Protein AF-A0A924IRP6-F1 (afdb_monomer)

Secondary structure (DSSP, 8-state):
------------------------------------B--HHHHHHHHHHHHHHHHHHTT---PPEEEEETTEEEEE--TTTTHHHHHTTTTHHHHHHHHHHHHHHHHTTBS---EE-

pLDDT: mean 75.24, std 16.84, range [45.84, 94.88]

Sequence (117 aa):
MSSAADHAGNADHTDIGGRSDIAAGAPDAAFHSKPLNESMVDAVAYSQKYLEDLLSFFGHNTPIEASADDEVIQLNAPSTQYNGFLIGQHGDTMRSLQHLVGSALKNNNFRYSRVNV

Radius of gyration: 33.43 Å; Cα contacts (8 Å, |Δi|>4): 124; chains: 1; bounding box: 33×71×104 Å

Mean predicted aligned error: 14.99 Å

Foldseek 3Di:
DDDDDDPDPDDDDDPPPDPPDPPDCPDPPPPPPQPAAADPVVLQVQLQVVLQVVCVVVVDRWHWDWDDDPLEIEIDTPCPPPVCPCCPPNRVNQVVSLVVSLVVCVVNNYPRRHYHD

Structure (mmCIF, N/CA/C/O backbone):
data_AF-A0A924IRP6-F1
#
_entry.id   AF-A0A924IRP6-F1
#
loop_
_atom_site.group_PDB
_atom_site.id
_atom_site.type_symbol
_atom_site.label_atom_id
_atom_site.label_alt_id
_atom_site.label_comp_id
_atom_site.label_asym_id
_atom_site.label_entity_id
_atom_site.label_seq_id
_atom_site.pdbx_PDB_ins_code
_atom_site.Cartn_x
_atom_site.Cartn_y
_atom_site.Cartn_z
_atom_site.occupancy
_atom_site.B_iso_or_equiv
_atom_site.auth_seq_id
_atom_site.auth_comp_id
_atom_site.auth_asym_id
_atom_site.auth_atom_id
_atom_site.pdbx_PDB_model_num
ATOM 1 N N . MET A 1 1 ? -11.924 53.392 -84.903 1.00 50.50 1 MET A N 1
ATOM 2 C CA . MET A 1 1 ? -11.484 52.105 -84.320 1.00 50.50 1 MET A CA 1
ATOM 3 C C . MET A 1 1 ? -10.492 52.471 -83.222 1.00 50.50 1 MET A C 1
ATOM 5 O O . MET A 1 1 ? -9.400 52.884 -83.555 1.00 50.50 1 MET A O 1
ATOM 9 N N . SER A 1 2 ? -10.957 52.815 -82.022 1.00 46.97 2 SER A N 1
ATOM 10 C CA . SER A 1 2 ? -11.397 51.935 -80.926 1.00 46.97 2 SER A CA 1
ATOM 11 C C . SER A 1 2 ? -10.230 51.256 -80.200 1.00 46.97 2 SER A C 1
ATOM 13 O O . SER A 1 2 ? -9.385 50.651 -80.848 1.00 46.97 2 SER A O 1
ATOM 15 N N . SER A 1 3 ? -10.312 51.315 -78.868 1.00 51.47 3 SER A N 1
ATOM 16 C CA . SER A 1 3 ? -9.490 50.693 -77.817 1.00 51.47 3 SER A CA 1
ATOM 17 C C . SER A 1 3 ? -8.196 51.419 -77.431 1.00 51.47 3 SER A C 1
ATOM 19 O O . SER A 1 3 ? -7.280 51.507 -78.236 1.00 51.47 3 SER A O 1
ATOM 21 N N . ALA A 1 4 ? -8.154 52.095 -76.271 1.00 53.38 4 ALA A N 1
ATOM 22 C CA . ALA A 1 4 ? -8.089 51.537 -74.896 1.00 53.38 4 ALA A CA 1
ATOM 23 C C . ALA A 1 4 ? -6.650 51.101 -74.571 1.00 53.38 4 ALA A C 1
ATOM 25 O O . ALA A 1 4 ? -5.974 50.566 -75.435 1.00 53.38 4 ALA A O 1
ATOM 26 N N . ALA A 1 5 ? -6.080 51.248 -73.386 1.00 57.53 5 ALA A N 1
ATOM 27 C CA . ALA A 1 5 ? -6.470 51.750 -72.076 1.00 57.53 5 ALA A CA 1
ATOM 28 C C . ALA A 1 5 ? -5.117 51.930 -71.346 1.00 57.53 5 ALA A C 1
ATOM 30 O O . ALA A 1 5 ? -4.171 51.185 -71.595 1.00 57.53 5 ALA A O 1
ATOM 31 N N . ASP A 1 6 ? -4.929 53.045 -70.652 1.00 58.03 6 ASP A N 1
ATOM 32 C CA . ASP A 1 6 ? -4.856 53.049 -69.187 1.00 58.03 6 ASP A CA 1
ATOM 33 C C . ASP A 1 6 ? -3.611 52.336 -68.626 1.00 58.03 6 ASP A C 1
ATOM 35 O O . ASP A 1 6 ? -3.561 51.127 -68.404 1.00 58.03 6 ASP A O 1
ATOM 39 N N . HIS A 1 7 ? -2.567 53.142 -68.426 1.00 55.28 7 HIS A N 1
ATOM 40 C CA . HIS A 1 7 ? -1.332 52.780 -67.742 1.00 55.28 7 HIS A CA 1
ATOM 41 C C . HIS A 1 7 ? -1.553 52.956 -66.231 1.00 55.28 7 HIS A C 1
ATOM 43 O O . HIS A 1 7 ? -1.084 53.918 -65.627 1.00 55.28 7 HIS A O 1
ATOM 49 N N . ALA A 1 8 ? -2.323 52.047 -65.632 1.00 55.84 8 ALA A N 1
ATOM 50 C CA . ALA A 1 8 ? -2.523 51.980 -64.190 1.00 55.84 8 ALA A CA 1
ATOM 51 C C . ALA A 1 8 ? -1.565 50.940 -63.590 1.00 55.84 8 ALA A C 1
ATOM 53 O O . ALA A 1 8 ? -1.823 49.737 -63.608 1.00 55.84 8 ALA A O 1
ATOM 54 N N . GLY A 1 9 ? -0.437 51.417 -63.058 1.00 49.12 9 GLY A N 1
ATOM 55 C CA . GLY A 1 9 ? 0.398 50.647 -62.139 1.00 49.12 9 GLY A CA 1
ATOM 56 C C . GLY A 1 9 ? -0.356 50.449 -60.827 1.00 49.12 9 GLY A C 1
ATOM 57 O O . GLY A 1 9 ? -0.330 51.321 -59.962 1.00 49.12 9 GLY A O 1
ATOM 58 N N . ASN A 1 10 ? -1.068 49.329 -60.710 1.00 54.88 10 ASN A N 1
ATOM 59 C CA . ASN A 1 10 ? -1.735 48.925 -59.481 1.00 54.88 10 ASN A CA 1
ATOM 60 C C . ASN A 1 10 ? -0.728 48.260 -58.534 1.00 54.88 10 ASN A C 1
ATOM 62 O O . ASN A 1 10 ? -0.047 47.306 -58.910 1.00 54.88 10 ASN A O 1
ATOM 66 N N . ALA A 1 11 ? -0.657 48.780 -57.311 1.00 56.75 11 ALA A N 1
ATOM 67 C CA . ALA A 1 11 ? 0.021 48.160 -56.186 1.00 56.75 11 ALA A CA 1
ATOM 68 C C . ALA A 1 11 ? -0.807 46.965 -55.689 1.00 56.75 11 ALA A C 1
ATOM 70 O O . ALA A 1 11 ? -1.970 47.127 -55.334 1.00 56.75 11 ALA A O 1
ATOM 71 N N . ASP A 1 12 ? -0.204 45.783 -55.663 1.00 51.88 12 ASP A N 1
ATOM 72 C CA . ASP A 1 12 ? -0.765 44.533 -55.138 1.00 51.88 12 ASP A CA 1
ATOM 73 C C . ASP A 1 12 ? 0.434 43.577 -55.019 1.00 51.88 12 ASP A C 1
ATOM 75 O O . ASP A 1 12 ? 1.284 43.559 -55.903 1.00 51.88 12 ASP A O 1
ATOM 79 N N . HIS A 1 13 ? 0.686 42.785 -53.994 1.00 54.72 13 HIS A N 1
ATOM 80 C CA . HIS A 1 13 ? 0.041 42.453 -52.741 1.00 54.72 13 HIS A CA 1
ATOM 81 C C . HIS A 1 13 ? 1.126 41.722 -51.958 1.00 54.72 13 HIS A C 1
ATOM 83 O O . HIS A 1 13 ? 2.041 41.121 -52.524 1.00 54.72 13 HIS A O 1
ATOM 89 N N . THR A 1 14 ? 1.058 41.829 -50.647 1.00 56.00 14 THR A N 1
ATOM 90 C CA . THR A 1 14 ? 2.011 41.263 -49.708 1.00 56.00 14 THR A CA 1
ATOM 91 C C . THR A 1 14 ? 2.107 39.741 -49.880 1.00 56.00 14 THR A C 1
ATOM 93 O O . THR A 1 14 ? 1.209 39.015 -49.466 1.00 56.00 14 THR A O 1
ATOM 96 N N . ASP A 1 15 ? 3.203 39.244 -50.457 1.00 52.84 15 ASP A N 1
ATOM 97 C CA . ASP A 1 15 ? 3.539 37.820 -50.416 1.00 52.84 15 ASP A CA 1
ATOM 98 C C . ASP A 1 15 ? 4.207 37.506 -49.071 1.00 52.84 15 ASP A C 1
ATOM 100 O O . ASP A 1 15 ? 5.398 37.724 -48.856 1.00 52.84 15 ASP A O 1
ATOM 104 N N . ILE A 1 16 ? 3.385 37.051 -48.124 1.00 59.28 16 ILE A N 1
ATOM 105 C CA . ILE A 1 16 ? 3.804 36.434 -46.860 1.00 59.28 16 ILE A CA 1
ATOM 106 C C . ILE A 1 16 ? 3.675 34.911 -47.017 1.00 59.28 16 ILE A C 1
ATOM 108 O O . ILE A 1 16 ? 2.987 34.241 -46.251 1.00 59.28 16 ILE A O 1
ATOM 112 N N . GLY A 1 17 ? 4.283 34.351 -48.061 1.00 50.25 17 GLY A N 1
ATOM 113 C CA . GLY A 1 17 ? 4.241 32.925 -48.369 1.00 50.25 17 GLY A CA 1
ATOM 114 C C . GLY A 1 17 ? 5.600 32.264 -48.172 1.00 50.25 17 GLY A C 1
ATOM 115 O O . GLY A 1 17 ? 6.443 32.321 -49.056 1.00 50.25 17 GLY A O 1
ATOM 116 N N . GLY A 1 18 ? 5.822 31.593 -47.034 1.00 45.84 18 GLY A N 1
ATOM 117 C CA . GLY A 1 18 ? 6.985 30.701 -46.910 1.00 45.84 18 GLY A CA 1
ATOM 118 C C . GLY A 1 18 ? 7.551 30.475 -45.513 1.00 45.84 18 GLY A C 1
ATOM 119 O O . GLY A 1 18 ? 8.765 30.435 -45.355 1.00 45.84 18 GLY A O 1
ATOM 120 N N . ARG A 1 19 ? 6.711 30.297 -44.483 1.00 56.50 19 ARG A N 1
ATOM 121 C CA . ARG A 1 19 ? 7.142 29.596 -43.257 1.00 56.50 19 ARG A CA 1
ATOM 122 C C . ARG A 1 19 ? 7.089 28.100 -43.537 1.00 56.50 19 ARG A C 1
ATOM 124 O O . ARG A 1 19 ? 6.194 27.400 -43.070 1.00 56.50 19 ARG A O 1
ATOM 131 N N . SER A 1 20 ? 8.003 27.651 -44.380 1.00 53.84 20 SER A N 1
ATOM 132 C CA . SER A 1 20 ? 8.295 26.238 -44.511 1.00 53.84 20 SER A CA 1
ATOM 133 C C . SER A 1 20 ? 8.958 25.781 -43.205 1.00 53.84 20 SER A C 1
ATOM 135 O O . SER A 1 20 ? 9.702 26.527 -42.569 1.00 53.84 20 SER A O 1
ATOM 137 N N . ASP A 1 21 ? 8.616 24.564 -42.789 1.00 52.88 21 ASP A N 1
ATOM 138 C CA . ASP A 1 21 ? 9.374 23.755 -41.834 1.00 52.88 21 ASP A CA 1
ATOM 139 C C . ASP A 1 21 ? 9.496 24.269 -40.387 1.00 52.88 21 ASP A C 1
ATOM 141 O O . ASP A 1 21 ? 10.566 24.364 -39.793 1.00 52.88 21 ASP A O 1
ATOM 145 N N . ILE A 1 22 ? 8.341 24.354 -39.717 1.00 53.41 22 ILE A N 1
ATOM 146 C CA . ILE A 1 22 ? 8.257 23.890 -38.322 1.00 53.41 22 ILE A CA 1
ATOM 147 C C . ILE A 1 22 ? 8.438 22.361 -38.340 1.00 53.41 22 ILE A C 1
ATOM 149 O O . ILE A 1 22 ? 7.480 21.594 -38.244 1.00 53.41 22 ILE A O 1
ATOM 153 N N . ALA A 1 23 ? 9.673 21.901 -38.539 1.00 49.75 23 ALA A N 1
ATOM 154 C CA . ALA A 1 23 ? 10.038 20.509 -38.342 1.00 49.75 23 ALA A CA 1
ATOM 155 C C . ALA A 1 23 ? 10.099 20.246 -36.834 1.00 49.75 23 ALA A C 1
ATOM 157 O O . ALA A 1 23 ? 11.053 20.607 -36.151 1.00 49.75 23 ALA A O 1
ATOM 158 N N . ALA A 1 24 ? 9.001 19.678 -36.336 1.00 55.72 24 ALA A N 1
ATOM 159 C CA . ALA A 1 24 ? 8.928 18.684 -35.272 1.00 55.72 24 ALA A CA 1
ATOM 160 C C . ALA A 1 24 ? 10.253 18.402 -34.536 1.00 55.72 24 ALA A C 1
ATOM 162 O O . ALA A 1 24 ? 10.952 17.432 -34.809 1.00 55.72 24 ALA A O 1
ATOM 163 N N . GLY A 1 25 ? 10.549 19.237 -33.548 1.00 50.16 25 GLY A N 1
ATOM 164 C CA . GLY A 1 25 ? 11.485 18.943 -32.472 1.00 50.16 25 GLY A CA 1
ATOM 165 C C . GLY A 1 25 ? 10.759 19.076 -31.143 1.00 50.16 25 GLY A C 1
ATOM 166 O O . GLY A 1 25 ? 11.175 19.853 -30.290 1.00 50.16 25 GLY A O 1
ATOM 167 N N . ALA A 1 26 ? 9.616 18.394 -30.997 1.00 57.88 26 ALA A N 1
ATOM 168 C CA . ALA A 1 26 ? 9.074 18.164 -29.664 1.00 57.88 26 ALA A CA 1
ATOM 169 C C . ALA A 1 26 ? 10.162 17.422 -28.870 1.00 57.88 26 ALA A C 1
ATOM 171 O O . ALA A 1 26 ? 10.773 16.504 -29.424 1.00 57.88 26 ALA A O 1
ATOM 172 N N . PRO A 1 27 ? 10.463 17.870 -27.641 1.00 56.12 27 PRO A N 1
ATOM 173 C CA . PRO A 1 27 ? 11.619 17.406 -26.892 1.00 56.12 27 PRO A CA 1
ATOM 174 C C . PRO A 1 27 ? 11.571 15.890 -26.779 1.00 56.12 27 PRO A C 1
ATOM 176 O O . PRO A 1 27 ? 10.491 15.334 -26.581 1.00 56.12 27 PRO A O 1
ATOM 179 N N . ASP A 1 28 ? 12.742 15.265 -26.905 1.00 53.38 28 ASP A N 1
ATOM 180 C CA . ASP A 1 28 ? 13.042 13.928 -26.407 1.00 53.38 28 ASP A CA 1
ATOM 181 C C . ASP A 1 28 ? 12.432 13.803 -25.006 1.00 53.38 28 ASP A C 1
ATOM 183 O O . ASP A 1 28 ? 13.009 14.193 -23.990 1.00 53.38 28 ASP A O 1
ATOM 187 N N . ALA A 1 29 ? 11.177 13.366 -24.960 1.00 51.97 29 ALA A N 1
ATOM 188 C CA . ALA A 1 29 ? 10.529 12.934 -23.754 1.00 51.97 29 ALA A CA 1
ATOM 189 C C . ALA A 1 29 ? 11.175 11.588 -23.496 1.00 51.97 29 ALA A C 1
ATOM 191 O O . ALA A 1 29 ? 10.633 10.547 -23.865 1.00 51.97 29 ALA A O 1
ATOM 192 N N . ALA A 1 30 ? 12.387 11.637 -22.941 1.00 50.88 30 ALA A N 1
ATOM 193 C CA . ALA A 1 30 ? 13.009 10.522 -22.280 1.00 50.88 30 ALA A CA 1
ATOM 194 C C . ALA A 1 30 ? 11.912 9.898 -21.424 1.00 50.88 30 ALA A C 1
ATOM 196 O O . ALA A 1 30 ? 11.476 10.478 -20.423 1.00 50.88 30 ALA A O 1
ATOM 197 N N . PHE A 1 31 ? 11.395 8.757 -21.882 1.00 51.66 31 PHE A N 1
ATOM 198 C CA . PHE A 1 31 ? 10.546 7.904 -21.084 1.00 51.66 31 PHE A CA 1
ATOM 199 C C . PHE A 1 31 ? 11.393 7.570 -19.868 1.00 51.66 31 PHE A C 1
ATOM 201 O O . PHE A 1 31 ? 12.253 6.695 -19.914 1.00 51.66 31 PHE A O 1
ATOM 208 N N . HIS A 1 32 ? 11.195 8.322 -18.790 1.00 56.88 32 HIS A N 1
ATOM 209 C CA . HIS A 1 32 ? 11.779 8.038 -17.497 1.00 56.88 32 HIS A CA 1
ATOM 210 C C . HIS A 1 32 ? 11.003 6.835 -16.957 1.00 56.88 32 HIS A C 1
ATOM 212 O O . HIS A 1 32 ? 10.195 6.943 -16.038 1.00 56.88 32 HIS A O 1
ATOM 218 N N . SER A 1 33 ? 11.167 5.677 -17.607 1.00 61.12 33 SER A N 1
ATOM 219 C CA . SER A 1 33 ? 10.776 4.406 -17.033 1.00 61.12 33 SER A CA 1
ATOM 220 C C . SER A 1 33 ? 11.592 4.312 -15.761 1.00 61.12 33 SER A C 1
ATOM 222 O O . SER A 1 33 ? 12.818 4.182 -15.823 1.00 61.12 33 SER A O 1
ATOM 224 N N . LYS A 1 34 ? 10.920 4.493 -14.622 1.00 61.81 34 LYS A N 1
ATOM 225 C CA . LYS A 1 34 ? 11.523 4.363 -13.302 1.00 61.81 34 LYS A CA 1
ATOM 226 C C . LYS A 1 34 ? 12.379 3.088 -13.337 1.00 61.81 34 LYS A C 1
ATOM 228 O O . LYS A 1 34 ? 11.841 2.045 -13.729 1.00 61.81 34 LYS A O 1
ATOM 233 N N . PRO A 1 35 ? 13.698 3.185 -13.087 1.00 73.19 35 PRO A N 1
ATOM 234 C CA . PRO A 1 35 ? 14.594 2.054 -13.278 1.00 73.19 35 PRO A CA 1
ATOM 235 C C . PRO A 1 35 ? 14.062 0.872 -12.473 1.00 73.19 35 PRO A C 1
ATOM 237 O O . PRO A 1 35 ? 13.559 1.060 -11.362 1.00 73.19 35 PRO A O 1
ATOM 240 N N . LEU A 1 36 ? 14.112 -0.323 -13.067 1.00 79.12 36 LEU A N 1
ATOM 241 C CA . LEU A 1 36 ? 13.669 -1.541 -12.401 1.00 79.12 36 LEU A CA 1
ATOM 242 C C . LEU A 1 36 ? 14.419 -1.658 -11.069 1.00 79.12 36 LEU A C 1
ATOM 244 O O . LEU A 1 36 ? 15.649 -1.672 -11.056 1.00 79.12 36 LEU A O 1
ATOM 248 N N . ASN A 1 37 ? 13.687 -1.729 -9.959 1.00 82.88 37 ASN A N 1
ATOM 249 C CA . ASN A 1 37 ? 14.296 -1.981 -8.665 1.00 82.88 37 ASN A CA 1
ATOM 250 C C . ASN A 1 37 ? 14.333 -3.495 -8.416 1.00 82.88 37 ASN A C 1
ATOM 252 O O . ASN A 1 37 ? 13.307 -4.137 -8.172 1.00 82.88 37 ASN A O 1
ATOM 256 N N . GLU A 1 38 ? 15.531 -4.068 -8.520 1.00 87.00 38 GLU A N 1
ATOM 257 C CA . GLU A 1 38 ? 15.800 -5.500 -8.345 1.00 87.00 38 GLU A CA 1
ATOM 258 C C . GLU A 1 38 ? 16.211 -5.867 -6.913 1.00 87.00 38 GLU A C 1
ATOM 260 O O . GLU A 1 38 ? 16.482 -7.035 -6.633 1.00 87.00 38 GLU A O 1
ATOM 265 N N . SER A 1 39 ? 16.258 -4.900 -5.991 1.00 90.88 39 SER A N 1
ATOM 266 C CA . SER A 1 39 ? 16.623 -5.143 -4.596 1.00 90.88 39 SER A CA 1
ATOM 267 C C . SER A 1 39 ? 15.432 -5.720 -3.829 1.00 90.88 39 SER A C 1
ATOM 269 O O . SER A 1 39 ? 14.416 -5.055 -3.619 1.00 90.88 39 SER A O 1
ATOM 271 N N . MET A 1 40 ? 15.562 -6.972 -3.378 1.00 90.88 40 MET A N 1
ATOM 272 C CA . MET A 1 40 ? 14.577 -7.591 -2.483 1.00 90.88 40 MET A CA 1
ATOM 273 C C . MET A 1 40 ? 14.487 -6.826 -1.161 1.00 90.88 40 MET A C 1
ATOM 275 O O . MET A 1 40 ? 13.396 -6.597 -0.653 1.00 90.88 40 MET A O 1
ATOM 279 N N . VAL A 1 41 ? 15.627 -6.398 -0.619 1.00 91.81 41 VAL A N 1
ATOM 280 C CA . VAL A 1 41 ? 15.681 -5.655 0.646 1.00 91.81 41 VAL A CA 1
ATOM 281 C C . VAL A 1 41 ? 14.900 -4.346 0.531 1.00 91.81 41 VAL A C 1
ATOM 283 O O . VAL A 1 41 ? 14.111 -4.027 1.419 1.00 91.81 41 VAL A O 1
ATOM 286 N N . ASP A 1 42 ? 15.040 -3.637 -0.591 1.00 92.56 42 ASP A N 1
ATOM 287 C CA . ASP A 1 42 ? 14.300 -2.397 -0.839 1.00 92.56 42 ASP A CA 1
ATOM 288 C C . ASP A 1 42 ? 12.802 -2.671 -0.993 1.00 92.56 42 ASP A C 1
ATOM 290 O O . ASP A 1 42 ? 11.984 -1.908 -0.484 1.00 92.56 42 ASP A O 1
ATOM 294 N N . ALA A 1 43 ? 12.429 -3.764 -1.670 1.00 92.88 43 ALA A N 1
ATOM 295 C CA . ALA A 1 43 ? 11.032 -4.156 -1.836 1.00 92.88 43 ALA A CA 1
ATOM 296 C C . ALA A 1 43 ? 10.380 -4.502 -0.486 1.00 92.88 43 ALA A C 1
ATOM 298 O O . ALA A 1 43 ? 9.262 -4.061 -0.212 1.00 92.88 43 ALA A O 1
ATOM 299 N N . VAL A 1 44 ? 11.084 -5.240 0.378 1.00 94.75 44 VAL A N 1
ATOM 300 C CA . VAL A 1 44 ? 10.645 -5.576 1.743 1.00 94.75 44 VAL A CA 1
ATOM 301 C C . VAL A 1 44 ? 10.479 -4.304 2.574 1.00 94.75 44 VAL A C 1
ATOM 303 O O .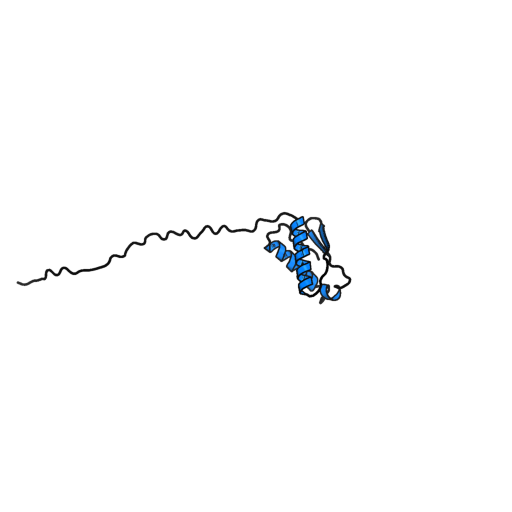 VAL A 1 44 ? 9.402 -4.077 3.126 1.00 94.75 44 VAL A O 1
ATOM 306 N N . ALA A 1 45 ? 11.496 -3.439 2.603 1.00 94.38 45 ALA A N 1
ATOM 307 C CA . ALA A 1 45 ? 11.467 -2.193 3.367 1.00 94.38 45 ALA A CA 1
ATOM 308 C C . ALA A 1 45 ? 10.358 -1.242 2.887 1.00 94.38 45 ALA A C 1
ATOM 310 O O . ALA A 1 45 ? 9.635 -0.662 3.699 1.00 94.38 45 ALA A O 1
ATOM 311 N N . TYR A 1 46 ? 10.176 -1.119 1.569 1.00 94.75 46 TYR A N 1
ATOM 312 C CA . TYR A 1 46 ? 9.096 -0.330 0.982 1.00 94.75 46 TYR A CA 1
ATOM 313 C C . TYR A 1 46 ? 7.723 -0.869 1.389 1.00 94.75 46 TYR A C 1
ATOM 315 O O . TYR A 1 46 ? 6.859 -0.105 1.813 1.00 94.75 46 TYR A O 1
ATOM 323 N N . SER A 1 47 ? 7.527 -2.185 1.286 1.00 94.12 47 SER A N 1
ATOM 324 C CA . SER A 1 47 ? 6.253 -2.838 1.602 1.00 94.12 47 SER A CA 1
ATOM 325 C C . SER A 1 47 ? 5.881 -2.691 3.071 1.00 94.12 47 SER A C 1
ATOM 327 O O . SER A 1 47 ? 4.734 -2.372 3.379 1.00 94.12 47 SER A O 1
ATOM 329 N N . GLN A 1 48 ? 6.859 -2.876 3.964 1.00 94.88 48 GLN A N 1
ATOM 330 C CA . GLN A 1 48 ? 6.694 -2.669 5.398 1.00 94.88 48 GLN A CA 1
ATOM 331 C C . GLN A 1 48 ? 6.229 -1.243 5.680 1.00 94.88 48 GLN A C 1
ATOM 333 O O . GLN A 1 48 ? 5.171 -1.042 6.272 1.00 94.88 48 GLN A O 1
ATOM 338 N N . LYS A 1 49 ? 6.985 -0.256 5.186 1.00 93.75 49 LYS A N 1
ATOM 33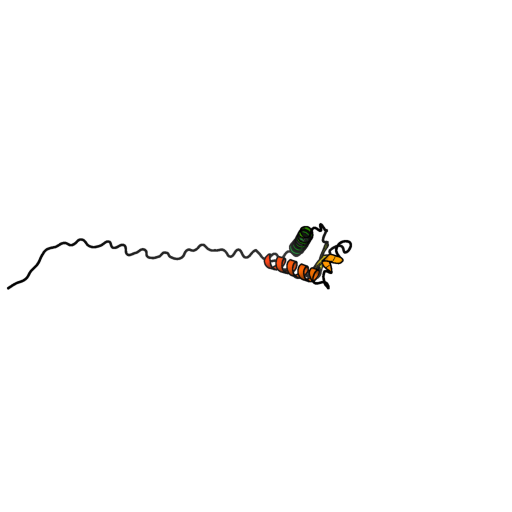9 C CA . LYS A 1 49 ? 6.700 1.156 5.430 1.00 93.75 49 LYS A CA 1
ATOM 340 C C . LYS A 1 49 ? 5.344 1.568 4.863 1.00 93.75 49 LYS A C 1
ATOM 342 O O . LYS A 1 49 ? 4.582 2.262 5.525 1.00 93.75 49 LYS A O 1
ATOM 347 N N . TYR A 1 50 ? 5.020 1.098 3.662 1.00 93.81 50 TYR A N 1
ATOM 348 C CA . TYR A 1 50 ? 3.742 1.375 3.021 1.00 93.81 50 TYR A CA 1
ATOM 349 C C . TYR A 1 50 ? 2.562 0.815 3.827 1.00 93.81 50 TYR A C 1
ATOM 351 O O . TYR A 1 50 ? 1.568 1.515 4.015 1.00 93.81 50 TYR A O 1
ATOM 359 N N . LEU A 1 51 ? 2.667 -0.416 4.342 1.00 91.25 51 LEU A N 1
ATOM 360 C CA . LEU A 1 51 ? 1.619 -1.001 5.179 1.00 91.25 51 LEU A CA 1
ATOM 361 C C . LEU A 1 51 ? 1.503 -0.289 6.537 1.00 91.25 51 LEU A C 1
ATOM 363 O O . LEU A 1 51 ? 0.389 -0.008 6.970 1.00 91.25 51 LEU A O 1
ATOM 367 N N . GLU A 1 52 ? 2.623 0.051 7.179 1.00 91.31 52 GLU A N 1
ATOM 368 C CA . GLU A 1 52 ? 2.639 0.844 8.419 1.00 91.31 52 GLU A CA 1
ATOM 369 C C . GLU A 1 52 ? 1.954 2.200 8.235 1.00 91.31 52 GLU A C 1
ATOM 371 O O . GLU A 1 52 ? 1.111 2.584 9.046 1.00 91.31 52 GLU A O 1
ATOM 376 N N . ASP A 1 53 ? 2.277 2.908 7.149 1.00 91.56 53 ASP A N 1
ATOM 377 C CA . ASP A 1 53 ? 1.682 4.205 6.840 1.00 91.56 53 ASP A CA 1
ATOM 378 C C . ASP A 1 53 ? 0.171 4.058 6.605 1.00 91.56 53 ASP A C 1
ATOM 380 O O . ASP A 1 53 ? -0.611 4.820 7.173 1.00 91.56 53 ASP A O 1
ATOM 384 N N . LEU A 1 54 ? -0.265 3.038 5.851 1.00 89.50 54 LEU A N 1
ATOM 385 C CA . LEU A 1 54 ? -1.688 2.738 5.647 1.00 89.50 54 LEU A CA 1
ATOM 386 C C . LEU A 1 54 ? -2.432 2.499 6.964 1.00 89.50 54 LEU A C 1
ATOM 388 O O . LEU A 1 54 ? -3.506 3.064 7.164 1.00 89.50 54 LEU A O 1
ATOM 392 N N . LEU A 1 55 ? -1.884 1.689 7.870 1.00 85.38 55 LEU A N 1
ATOM 393 C CA . LEU A 1 55 ? -2.513 1.434 9.168 1.00 85.38 55 LEU A CA 1
ATOM 394 C C . LEU A 1 55 ? -2.504 2.681 10.063 1.00 85.38 55 LEU A C 1
ATOM 396 O O . LEU A 1 55 ? -3.503 2.961 10.733 1.00 85.38 55 LEU A O 1
ATOM 400 N N . SER A 1 56 ? -1.434 3.481 10.003 1.00 86.06 56 SER A N 1
ATOM 401 C CA . SER A 1 56 ? -1.338 4.758 10.715 1.00 86.06 56 SER A CA 1
ATOM 402 C C . SER A 1 56 ? -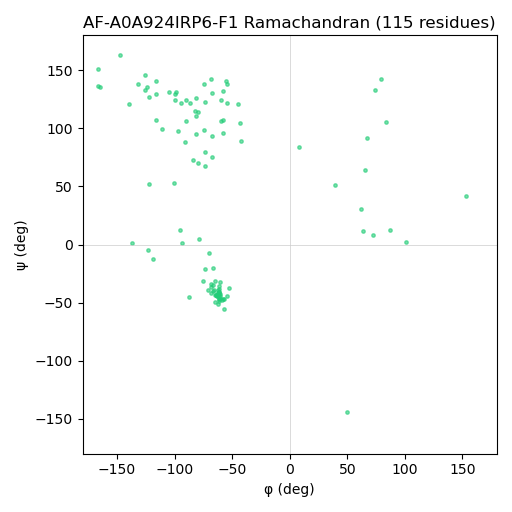2.424 5.737 10.258 1.00 86.06 56 SER A C 1
ATOM 404 O O . SER A 1 56 ? -3.058 6.380 11.098 1.00 86.06 56 SER A O 1
ATOM 406 N N . PHE A 1 57 ? -2.749 5.773 8.958 1.00 85.69 57 PHE A N 1
ATOM 407 C CA . PHE A 1 57 ? -3.878 6.557 8.438 1.00 85.69 57 PHE A CA 1
ATOM 408 C C . PHE A 1 57 ? -5.235 6.129 9.016 1.00 85.69 57 PHE A C 1
ATOM 410 O O . PHE A 1 57 ? -6.100 6.981 9.215 1.00 85.69 57 PHE A O 1
ATOM 417 N N . PHE A 1 58 ? -5.426 4.845 9.337 1.00 79.38 58 PHE A N 1
ATOM 418 C CA . PHE A 1 58 ? -6.634 4.352 10.013 1.00 79.38 58 PHE A CA 1
ATOM 419 C C . PHE A 1 58 ? -6.637 4.609 11.531 1.00 79.38 58 PHE A C 1
ATOM 421 O O . PHE A 1 58 ? -7.567 4.199 12.224 1.00 79.38 58 PHE A O 1
ATOM 428 N N . GLY A 1 59 ? -5.633 5.316 12.057 1.00 77.44 59 GLY A N 1
ATOM 429 C CA . GLY A 1 59 ? -5.503 5.632 13.479 1.00 77.44 59 GLY A CA 1
ATOM 430 C C . GLY A 1 59 ? -4.776 4.556 14.283 1.00 77.44 59 GLY A C 1
ATOM 431 O O . GLY A 1 59 ? -4.785 4.607 15.514 1.00 77.44 59 GLY A O 1
ATOM 432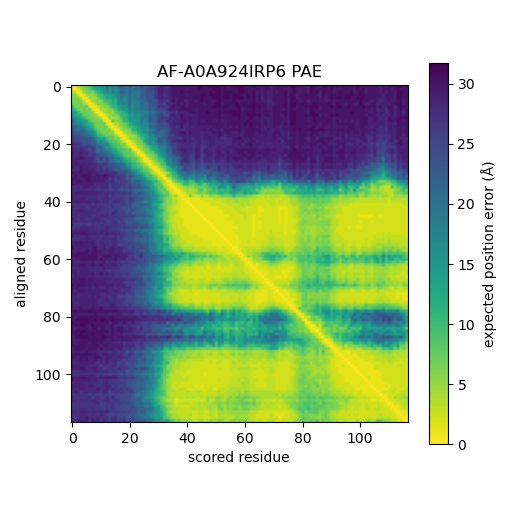 N N . HIS A 1 60 ? -4.129 3.598 13.613 1.00 73.50 60 HIS A N 1
ATOM 433 C CA . HIS A 1 60 ? -3.422 2.511 14.268 1.00 73.50 60 HIS A CA 1
ATOM 434 C C . HIS A 1 60 ? -1.910 2.560 13.978 1.00 73.50 60 HIS A C 1
ATOM 436 O O . HIS A 1 60 ? -1.443 2.257 12.886 1.00 73.50 60 HIS A O 1
ATOM 442 N N . ASN A 1 61 ? -1.115 2.944 14.978 1.00 74.38 61 ASN A N 1
ATOM 443 C CA . A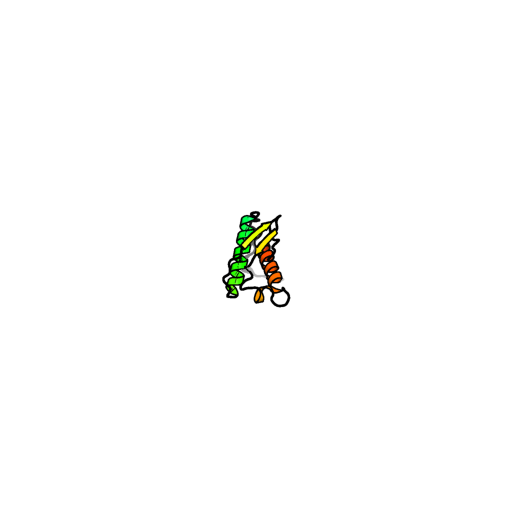SN A 1 61 ? 0.343 3.051 14.853 1.00 74.38 61 ASN A CA 1
ATOM 444 C C . ASN A 1 61 ? 1.007 1.734 15.236 1.00 74.38 61 ASN A C 1
ATOM 446 O O . ASN A 1 61 ? 1.321 1.516 16.407 1.00 74.38 61 ASN A O 1
ATOM 450 N N . THR A 1 62 ? 1.180 0.830 14.281 1.00 79.25 62 THR A N 1
ATOM 451 C CA . THR A 1 62 ? 1.606 -0.536 14.601 1.00 79.25 62 THR A CA 1
ATOM 452 C C . THR A 1 62 ? 2.829 -0.942 13.828 1.00 79.25 62 THR A C 1
ATOM 454 O O . THR A 1 62 ? 2.856 -0.738 12.618 1.00 79.25 62 THR A O 1
ATOM 457 N N . PRO A 1 63 ? 3.822 -1.522 14.521 1.00 83.81 63 PRO A N 1
ATOM 458 C CA . PRO A 1 63 ? 5.008 -2.025 13.860 1.00 83.81 63 PRO A CA 1
ATOM 459 C C . PRO A 1 63 ? 4.630 -3.225 12.993 1.00 83.81 63 PRO A C 1
ATOM 461 O O . PRO A 1 63 ? 3.953 -4.141 13.466 1.00 83.81 63 PRO A O 1
ATOM 464 N N . ILE A 1 64 ? 5.068 -3.211 11.738 1.00 89.81 64 ILE A N 1
ATOM 465 C CA . ILE A 1 64 ? 4.948 -4.357 10.841 1.00 89.81 64 ILE A CA 1
ATOM 466 C C . ILE A 1 64 ? 6.281 -5.087 10.826 1.00 89.81 64 ILE A C 1
ATOM 468 O O . ILE A 1 64 ? 7.330 -4.479 10.634 1.00 89.81 64 ILE A O 1
ATOM 472 N N . GLU A 1 65 ? 6.249 -6.402 11.000 1.00 91.12 65 GLU A N 1
ATOM 473 C CA . GLU A 1 65 ? 7.429 -7.235 10.800 1.00 91.12 65 GLU A CA 1
ATOM 474 C C . GLU A 1 65 ? 7.465 -7.702 9.350 1.00 91.12 65 GLU A C 1
ATOM 476 O O . GLU A 1 65 ? 6.504 -8.294 8.860 1.00 91.12 65 GLU A O 1
ATOM 481 N N . ALA A 1 66 ? 8.568 -7.435 8.655 1.00 92.75 66 ALA A N 1
ATOM 482 C CA . ALA A 1 66 ? 8.726 -7.804 7.258 1.00 92.75 66 ALA A CA 1
ATOM 483 C C . ALA A 1 66 ? 9.858 -8.817 7.077 1.00 92.75 66 ALA A C 1
ATOM 485 O O . ALA A 1 66 ? 10.900 -8.758 7.731 1.00 92.75 66 ALA A O 1
ATOM 486 N N . SER A 1 67 ? 9.647 -9.785 6.195 1.00 92.69 67 SER A N 1
ATOM 487 C CA . SER A 1 67 ? 10.611 -10.837 5.867 1.00 92.69 67 SER A CA 1
ATOM 488 C C . SER A 1 67 ? 10.471 -11.234 4.400 1.00 92.69 67 SER A C 1
ATOM 490 O O . SER A 1 67 ? 9.465 -10.931 3.762 1.00 92.69 67 SER A O 1
ATOM 492 N N . ALA A 1 68 ? 11.479 -11.907 3.851 1.00 91.75 68 ALA A N 1
ATOM 493 C CA . ALA A 1 68 ? 11.440 -12.445 2.495 1.00 91.75 68 ALA A CA 1
ATOM 494 C C . ALA A 1 68 ? 11.715 -13.949 2.519 1.00 91.75 68 ALA A C 1
ATOM 496 O O . ALA A 1 68 ? 12.649 -14.388 3.187 1.00 91.75 68 ALA A O 1
ATOM 497 N N . ASP A 1 69 ? 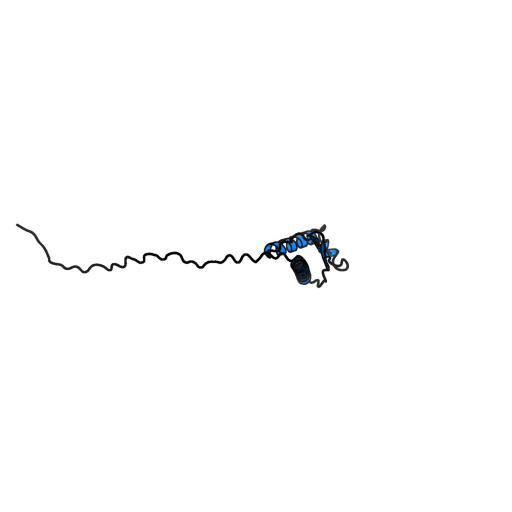10.917 -14.705 1.770 1.00 90.12 69 ASP A N 1
ATOM 498 C CA . ASP A 1 69 ? 11.004 -16.159 1.629 1.00 90.12 69 ASP A CA 1
ATOM 499 C C . ASP A 1 69 ? 10.761 -16.537 0.163 1.00 90.12 69 ASP A C 1
ATOM 501 O O . ASP A 1 69 ? 9.728 -16.162 -0.383 1.00 90.12 69 ASP A O 1
ATOM 505 N N . ASP A 1 70 ? 11.722 -17.198 -0.497 1.00 82.00 70 ASP A N 1
ATOM 506 C CA . ASP A 1 70 ? 11.622 -17.677 -1.895 1.00 82.00 70 ASP A CA 1
ATOM 507 C C . ASP A 1 70 ? 10.897 -16.705 -2.867 1.00 82.00 70 ASP A C 1
ATOM 509 O O . ASP A 1 70 ? 9.957 -17.056 -3.582 1.00 82.00 70 ASP A O 1
ATOM 513 N N . GLU A 1 71 ? 11.332 -15.437 -2.882 1.00 86.88 71 GLU A N 1
ATOM 514 C CA . GLU A 1 71 ? 10.782 -14.335 -3.702 1.00 86.88 71 GLU A CA 1
ATOM 515 C C . GLU A 1 71 ? 9.398 -13.785 -3.287 1.00 86.88 71 GLU A C 1
ATOM 517 O O . GLU A 1 71 ? 8.823 -12.939 -3.983 1.00 86.88 71 GLU A O 1
ATOM 522 N N . VAL A 1 72 ? 8.870 -14.213 -2.142 1.00 90.75 72 VAL A N 1
ATOM 523 C CA . VAL A 1 72 ? 7.640 -13.709 -1.522 1.00 90.75 72 VAL A CA 1
ATOM 524 C C . VAL A 1 72 ? 7.981 -12.819 -0.332 1.00 90.75 72 VAL A C 1
ATOM 526 O O . VAL A 1 72 ? 8.755 -13.185 0.549 1.00 90.75 72 VAL A O 1
ATOM 529 N N . ILE A 1 73 ? 7.366 -11.641 -0.290 1.00 93.50 73 ILE A N 1
ATOM 530 C CA . ILE A 1 73 ? 7.460 -10.718 0.839 1.00 93.50 73 ILE A CA 1
ATOM 531 C C . ILE A 1 73 ? 6.380 -11.103 1.850 1.00 93.50 73 ILE A C 1
ATOM 533 O O . ILE A 1 73 ? 5.195 -11.110 1.521 1.00 93.50 73 ILE A O 1
ATOM 537 N N . GLN A 1 74 ? 6.789 -11.416 3.072 1.00 93.25 74 GLN A N 1
ATOM 538 C CA . GLN A 1 74 ? 5.909 -11.690 4.203 1.00 93.25 74 GLN A CA 1
ATOM 539 C C . GLN A 1 74 ? 5.830 -10.437 5.070 1.00 93.25 74 GLN A C 1
ATOM 541 O O . GLN A 1 74 ? 6.861 -9.922 5.501 1.00 93.25 74 GLN A O 1
ATOM 546 N N . LEU A 1 75 ? 4.622 -9.950 5.319 1.00 91.62 75 LEU A N 1
ATOM 547 C CA . LEU A 1 75 ? 4.339 -8.851 6.231 1.00 91.62 75 LEU A CA 1
ATOM 548 C C . LEU A 1 75 ? 3.480 -9.403 7.360 1.00 91.62 75 LEU A C 1
ATOM 550 O O . LEU A 1 75 ? 2.479 -10.046 7.097 1.00 91.62 75 LEU A O 1
ATOM 554 N N . ASN A 1 76 ? 3.854 -9.147 8.606 1.00 88.12 76 ASN A N 1
ATOM 555 C CA . ASN A 1 76 ? 3.091 -9.583 9.766 1.00 88.12 76 ASN A CA 1
ATOM 556 C C . ASN A 1 76 ? 2.709 -8.371 10.609 1.00 88.12 76 ASN A C 1
ATOM 558 O O . ASN A 1 76 ? 3.564 -7.584 11.019 1.00 88.12 76 ASN A O 1
ATOM 562 N N . ALA A 1 77 ? 1.415 -8.244 10.896 1.00 80.56 77 ALA A N 1
ATOM 563 C CA . ALA A 1 77 ? 0.901 -7.293 11.871 1.00 80.56 77 ALA A CA 1
ATOM 564 C C . ALA A 1 77 ? 0.619 -8.021 13.201 1.00 80.56 77 ALA A C 1
ATOM 566 O O . ALA A 1 77 ? -0.084 -9.037 13.199 1.00 80.56 77 ALA A O 1
ATOM 567 N N . PRO A 1 78 ? 1.110 -7.528 14.3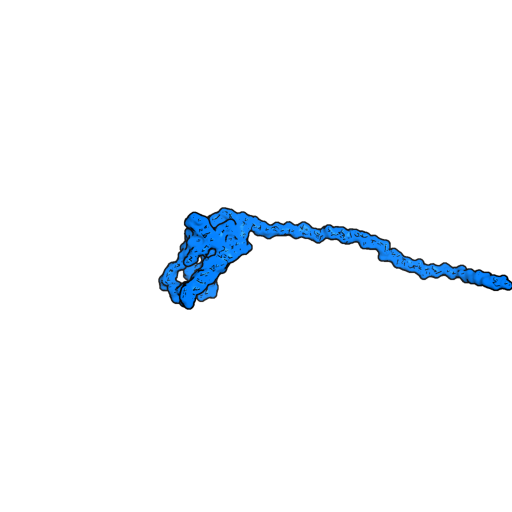53 1.00 73.75 78 PRO A N 1
ATOM 568 C CA . PRO A 1 78 ? 0.845 -8.152 15.644 1.00 73.75 78 PRO A CA 1
ATOM 569 C C . PRO A 1 78 ? -0.662 -8.193 15.944 1.00 73.75 78 PRO A C 1
ATOM 571 O O . PRO A 1 78 ? -1.366 -7.180 15.955 1.00 73.75 78 PRO A O 1
ATOM 574 N N . SER A 1 79 ? -1.168 -9.397 16.213 1.00 58.75 79 SER A N 1
ATOM 575 C CA . SER A 1 79 ? -2.604 -9.715 16.268 1.00 58.75 79 SER A CA 1
ATOM 576 C C . SER A 1 79 ? -3.358 -9.107 17.462 1.00 58.75 79 SER A C 1
ATOM 578 O O . SER A 1 79 ? -4.583 -9.189 17.538 1.00 58.75 79 SER A O 1
ATOM 580 N N . THR A 1 80 ? -2.653 -8.489 18.411 1.00 58.59 80 THR A N 1
ATOM 581 C CA . THR A 1 80 ? -3.173 -8.072 19.724 1.00 58.59 80 THR A CA 1
ATOM 582 C C . THR A 1 80 ? -4.102 -6.858 19.699 1.00 58.59 80 THR A C 1
ATOM 584 O O . THR A 1 80 ? -4.891 -6.701 20.626 1.00 58.59 80 THR A O 1
ATOM 587 N N . GLN A 1 81 ? -4.063 -6.017 18.661 1.00 53.56 81 GLN A N 1
ATOM 588 C CA . GLN A 1 81 ? -4.956 -4.847 18.531 1.00 53.56 81 GLN A CA 1
ATOM 589 C C . GLN A 1 81 ? -5.791 -4.851 17.239 1.00 53.56 81 GLN A C 1
ATOM 591 O O . GLN A 1 81 ? -6.670 -4.009 17.075 1.00 53.56 81 GLN A O 1
ATOM 596 N N . TYR A 1 82 ? -5.559 -5.821 16.346 1.00 60.38 82 TYR A N 1
ATOM 597 C CA . TYR A 1 82 ? -6.006 -5.768 14.951 1.00 60.38 82 TYR A CA 1
ATOM 598 C C . TYR A 1 82 ? -6.970 -6.847 14.503 1.00 60.38 82 TYR A C 1
ATOM 600 O O . TYR A 1 82 ? -7.545 -6.693 13.427 1.00 60.38 82 TYR A O 1
ATOM 608 N N . ASN A 1 83 ? -7.174 -7.915 15.280 1.00 56.84 83 ASN A N 1
ATOM 609 C CA . ASN A 1 83 ? -8.027 -9.017 14.831 1.00 56.84 83 ASN A CA 1
ATOM 610 C C . ASN A 1 83 ? -9.414 -8.522 14.382 1.00 56.84 83 ASN A C 1
ATOM 612 O O . ASN A 1 83 ? -9.896 -8.962 13.353 1.00 56.84 83 ASN A O 1
ATOM 616 N N . GLY A 1 84 ? -10.019 -7.529 15.042 1.00 60.34 84 GLY A N 1
ATOM 617 C CA . GLY A 1 84 ? -11.307 -6.971 14.595 1.00 60.34 84 GLY A CA 1
ATOM 618 C C . GLY A 1 84 ? -11.264 -6.211 13.256 1.00 60.34 84 GLY A C 1
ATOM 619 O O . GLY A 1 84 ? -12.219 -6.279 12.488 1.00 60.34 84 GLY A O 1
ATOM 620 N N . PHE A 1 85 ? -10.167 -5.511 12.951 1.00 65.56 85 PHE A N 1
ATOM 621 C CA . PHE A 1 85 ? -10.022 -4.685 11.743 1.00 65.56 85 PHE A CA 1
ATOM 622 C C . PHE A 1 85 ? -9.501 -5.485 10.542 1.00 65.56 85 PHE A C 1
ATOM 624 O O . PHE A 1 85 ? -10.047 -5.384 9.444 1.00 65.56 85 PHE A O 1
ATOM 631 N N . LEU A 1 86 ? -8.470 -6.309 10.758 1.00 59.72 86 LEU A N 1
ATOM 632 C CA . LEU A 1 86 ? -7.846 -7.115 9.708 1.00 59.72 86 LEU A CA 1
ATOM 633 C C . LEU A 1 86 ? -8.707 -8.320 9.313 1.00 59.72 86 LEU A C 1
ATOM 635 O O . LEU A 1 86 ? -8.718 -8.680 8.137 1.00 59.72 86 LEU A O 1
ATOM 639 N N . ILE A 1 87 ? -9.486 -8.891 10.246 1.00 62.09 87 ILE A N 1
ATOM 640 C CA . ILE A 1 87 ? -10.546 -9.840 9.879 1.00 62.09 87 ILE A CA 1
ATOM 641 C C . ILE A 1 87 ? -11.659 -9.096 9.128 1.00 62.09 87 ILE A C 1
ATOM 643 O O . ILE A 1 87 ? -12.229 -9.661 8.210 1.00 62.09 87 ILE A O 1
ATOM 647 N N . GLY A 1 88 ? -11.970 -7.831 9.437 1.00 61.72 88 GLY A N 1
ATOM 648 C CA . GLY A 1 88 ? -13.057 -7.111 8.758 1.00 61.72 88 GLY A CA 1
ATOM 649 C C . GLY A 1 88 ? -14.365 -7.927 8.719 1.00 61.72 88 GLY A C 1
ATOM 650 O O . GLY A 1 88 ? -14.665 -8.690 9.638 1.00 61.72 88 GLY A O 1
ATOM 651 N N . GLN A 1 89 ? -15.138 -7.821 7.634 1.00 56.53 89 GLN A N 1
ATOM 652 C CA . GLN A 1 89 ? -16.125 -8.848 7.273 1.00 56.53 89 GLN A CA 1
ATOM 653 C C . GLN A 1 89 ? -15.376 -9.984 6.547 1.00 56.53 89 GLN A C 1
ATOM 655 O O . GLN A 1 89 ? -14.917 -9.786 5.432 1.00 56.53 89 GLN A O 1
ATOM 660 N N . HIS A 1 90 ? -15.239 -11.163 7.162 1.00 62.31 90 HIS A N 1
ATOM 661 C CA . HIS A 1 90 ? -14.737 -12.403 6.523 1.00 62.31 90 HIS A CA 1
ATOM 662 C C . HIS A 1 90 ? -13.280 -12.439 5.991 1.00 62.31 90 HIS A C 1
ATOM 664 O O . HIS A 1 90 ? -12.907 -13.390 5.312 1.00 62.31 90 HIS A O 1
ATOM 670 N N . GLY A 1 91 ? -12.429 -11.472 6.317 1.00 69.25 91 GLY A N 1
ATOM 671 C CA . GLY A 1 91 ? -11.008 -11.401 5.937 1.00 69.25 91 GLY A CA 1
ATOM 672 C C . GLY A 1 91 ? -10.712 -10.465 4.760 1.00 69.25 91 GLY A C 1
ATOM 673 O O . GLY A 1 91 ? -9.560 -10.348 4.335 1.00 69.25 91 GLY A O 1
ATOM 674 N N . ASP A 1 92 ? -11.728 -9.775 4.232 1.00 78.00 92 ASP A N 1
ATOM 675 C CA . ASP A 1 92 ? -11.606 -8.969 3.011 1.00 78.00 92 ASP A CA 1
ATOM 676 C C . ASP A 1 92 ? -10.655 -7.773 3.157 1.00 78.00 92 ASP A C 1
ATOM 678 O O . ASP A 1 92 ? -9.977 -7.398 2.194 1.00 78.00 92 ASP A O 1
ATOM 682 N N . THR A 1 93 ? -10.548 -7.193 4.357 1.00 82.94 93 THR A N 1
ATOM 683 C CA . THR A 1 93 ? -9.625 -6.081 4.627 1.00 82.94 93 THR A CA 1
ATOM 684 C C . THR A 1 93 ? -8.178 -6.510 4.397 1.00 82.94 93 THR A C 1
ATOM 686 O O . THR A 1 93 ? -7.446 -5.840 3.671 1.00 82.94 93 THR A O 1
ATOM 689 N N . MET A 1 94 ? -7.768 -7.652 4.955 1.00 81.81 94 MET A N 1
ATOM 690 C CA . MET A 1 94 ? -6.402 -8.168 4.830 1.00 81.81 94 MET A CA 1
ATOM 691 C C . MET A 1 94 ? -6.053 -8.497 3.374 1.00 81.81 94 MET A C 1
ATOM 693 O O . MET A 1 94 ? -5.012 -8.074 2.869 1.00 81.81 94 MET A O 1
ATOM 697 N N . ARG A 1 95 ? -6.970 -9.154 2.652 1.00 83.81 95 ARG A N 1
ATOM 698 C CA . ARG A 1 95 ? -6.804 -9.430 1.217 1.00 83.81 95 ARG A CA 1
ATOM 699 C C . ARG A 1 95 ? -6.713 -8.144 0.390 1.00 83.81 95 ARG A C 1
ATOM 701 O O . ARG A 1 95 ? -5.898 -8.068 -0.530 1.00 83.81 95 ARG A O 1
ATOM 708 N N . SER A 1 96 ? -7.504 -7.127 0.721 1.00 88.62 96 SER A N 1
ATOM 709 C CA . SER A 1 96 ? -7.443 -5.824 0.050 1.00 88.62 96 SER A CA 1
ATOM 710 C C . SER A 1 96 ? -6.105 -5.126 0.300 1.00 88.62 96 SER A C 1
ATOM 712 O O . SER A 1 96 ? -5.491 -4.636 -0.646 1.00 88.62 96 SER A O 1
ATOM 714 N N . LEU A 1 97 ? -5.603 -5.144 1.541 1.00 89.25 97 LEU A N 1
ATOM 715 C CA . LEU A 1 97 ? -4.290 -4.591 1.896 1.00 89.25 97 LEU A CA 1
ATOM 716 C C . LEU A 1 97 ? -3.161 -5.292 1.135 1.00 89.25 97 LEU A C 1
ATOM 718 O O . LEU A 1 97 ? -2.337 -4.620 0.519 1.00 89.25 97 LEU A O 1
ATOM 722 N N . GLN A 1 98 ? -3.171 -6.625 1.079 1.00 91.00 98 GLN A N 1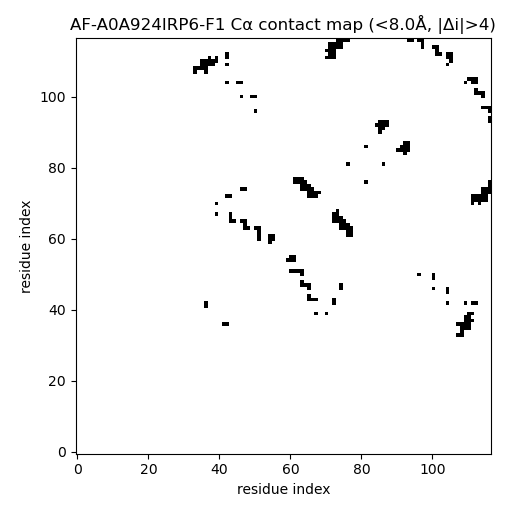
ATOM 723 C CA . GLN A 1 98 ? -2.218 -7.403 0.282 1.00 91.00 98 GLN A CA 1
ATOM 724 C C . GLN A 1 98 ? -2.224 -6.962 -1.191 1.00 91.00 98 GLN A C 1
ATOM 726 O O . GLN A 1 98 ? -1.169 -6.758 -1.800 1.00 91.00 98 GLN A O 1
ATOM 731 N N . HIS A 1 99 ? -3.416 -6.769 -1.765 1.00 91.88 99 HIS A N 1
ATOM 732 C CA . HIS A 1 99 ? -3.564 -6.319 -3.146 1.00 91.88 99 HIS A CA 1
ATOM 733 C C . HIS A 1 99 ? -3.039 -4.895 -3.365 1.00 91.88 99 HIS A C 1
ATOM 735 O O . HIS A 1 99 ? -2.412 -4.629 -4.395 1.00 91.88 99 HIS A O 1
ATOM 741 N N . LEU A 1 100 ? -3.271 -3.990 -2.411 1.00 93.00 100 LEU A N 1
ATOM 742 C CA . LEU A 1 100 ? -2.782 -2.612 -2.455 1.00 93.00 100 LEU A CA 1
ATOM 743 C C . LEU A 1 100 ? -1.256 -2.560 -2.391 1.00 93.00 100 LEU A C 1
ATOM 745 O O . LEU A 1 100 ? -0.644 -1.941 -3.258 1.00 93.00 100 LEU A O 1
ATOM 749 N N . VAL A 1 101 ? -0.638 -3.261 -1.436 1.00 93.25 101 VAL A N 1
ATOM 750 C CA . VAL A 1 101 ? 0.827 -3.304 -1.285 1.00 93.25 101 VAL A CA 1
ATOM 751 C C . VAL A 1 101 ? 1.476 -3.899 -2.541 1.00 93.25 101 VAL A C 1
ATOM 753 O O . VAL A 1 101 ? 2.390 -3.307 -3.114 1.00 93.25 101 VAL A O 1
ATOM 756 N N . GLY A 1 102 ? 0.956 -5.027 -3.040 1.00 92.94 102 GLY A N 1
ATOM 757 C CA . GLY A 1 102 ? 1.461 -5.655 -4.265 1.00 92.94 102 GLY A CA 1
ATOM 758 C C . GLY A 1 102 ? 1.319 -4.761 -5.504 1.00 92.94 102 GLY A C 1
ATOM 759 O O . GLY A 1 102 ? 2.199 -4.742 -6.366 1.00 92.94 102 GLY A O 1
ATOM 760 N N . SER A 1 103 ? 0.239 -3.979 -5.591 1.00 93.50 103 SER A N 1
ATOM 7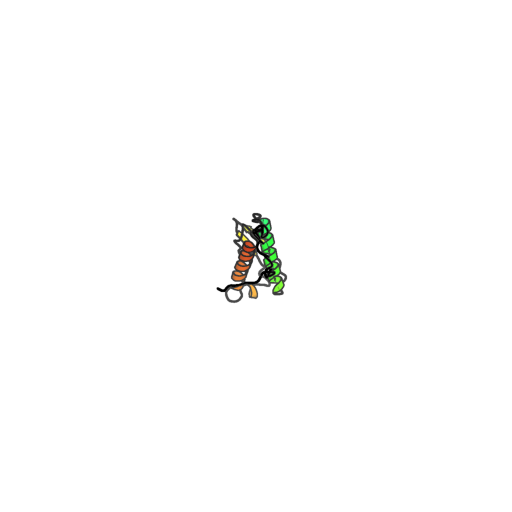61 C CA . SER A 1 103 ? 0.043 -3.008 -6.676 1.00 93.50 103 SER A CA 1
ATOM 762 C C . SER A 1 103 ? 0.987 -1.812 -6.545 1.00 93.50 103 SER A C 1
ATOM 764 O O . SER A 1 103 ? 1.553 -1.371 -7.543 1.00 93.50 103 SER A O 1
ATOM 766 N N . ALA A 1 104 ? 1.219 -1.323 -5.324 1.00 93.00 104 ALA A N 1
ATOM 767 C CA . ALA A 1 104 ? 2.164 -0.246 -5.054 1.00 93.00 104 ALA A CA 1
ATOM 768 C C . ALA A 1 104 ? 3.595 -0.637 -5.456 1.00 93.00 104 ALA A C 1
ATOM 770 O O . ALA A 1 104 ? 4.272 0.148 -6.117 1.00 93.00 104 ALA A O 1
ATOM 771 N N . LEU A 1 105 ? 4.036 -1.864 -5.159 1.00 92.44 105 LEU A N 1
ATOM 772 C CA . LEU A 1 105 ? 5.338 -2.379 -5.603 1.00 92.44 105 LEU A CA 1
ATOM 773 C C . LEU A 1 105 ? 5.474 -2.381 -7.132 1.00 92.44 105 LEU A C 1
ATOM 775 O O . LEU A 1 105 ? 6.457 -1.872 -7.670 1.00 92.44 105 LEU A O 1
ATOM 779 N N . LYS A 1 106 ? 4.462 -2.888 -7.847 1.00 91.00 106 LYS A N 1
ATOM 780 C CA . LYS A 1 106 ? 4.456 -2.900 -9.322 1.00 91.00 106 LYS A CA 1
ATOM 781 C C . LYS A 1 106 ? 4.521 -1.491 -9.902 1.00 91.00 106 LYS A C 1
ATOM 783 O O . LYS A 1 106 ? 5.319 -1.236 -10.798 1.00 91.00 106 LYS A O 1
ATOM 788 N N . ASN A 1 107 ? 3.732 -0.570 -9.351 1.00 91.12 107 ASN A N 1
ATOM 789 C CA . ASN A 1 107 ? 3.700 0.831 -9.779 1.00 91.12 107 ASN A CA 1
ATOM 790 C C . ASN A 1 107 ? 5.011 1.576 -9.484 1.00 91.12 107 ASN A C 1
ATOM 792 O O . ASN A 1 107 ? 5.285 2.606 -10.093 1.00 91.12 107 ASN A O 1
ATOM 796 N N . ASN A 1 108 ? 5.825 1.069 -8.555 1.00 89.50 108 ASN A N 1
ATOM 797 C CA . ASN A 1 108 ? 7.155 1.590 -8.254 1.00 89.50 108 ASN A CA 1
ATOM 798 C C . ASN A 1 108 ? 8.283 0.846 -8.988 1.00 89.50 108 ASN A C 1
ATOM 800 O O . ASN A 1 108 ? 9.447 1.082 -8.671 1.00 89.50 108 ASN A O 1
ATOM 804 N N . ASN A 1 109 ? 7.952 0.011 -9.981 1.00 89.12 109 ASN A N 1
ATOM 805 C CA . ASN A 1 109 ? 8.895 -0.741 -10.811 1.00 89.12 109 ASN A CA 1
ATOM 806 C C . ASN A 1 109 ? 9.768 -1.741 -10.027 1.00 89.12 109 ASN A C 1
ATOM 808 O O . ASN A 1 109 ? 10.890 -2.032 -10.439 1.00 89.12 109 ASN A O 1
ATOM 812 N N . PHE A 1 110 ? 9.266 -2.307 -8.926 1.00 90.94 110 PHE A N 1
ATOM 813 C CA . PHE A 1 110 ? 9.959 -3.398 -8.236 1.00 90.94 110 PHE A CA 1
ATOM 814 C C . PHE A 1 110 ? 9.836 -4.724 -8.998 1.00 90.94 110 PHE A C 1
ATOM 816 O O . PHE A 1 110 ? 8.752 -5.092 -9.458 1.00 90.94 110 PHE A O 1
ATOM 823 N N . ARG A 1 111 ? 10.937 -5.486 -9.068 1.00 89.00 111 ARG A N 1
ATOM 824 C CA . ARG A 1 111 ? 10.955 -6.871 -9.578 1.00 89.00 111 ARG A CA 1
ATOM 825 C C . ARG A 1 111 ? 10.061 -7.782 -8.729 1.00 89.00 111 ARG A C 1
ATOM 827 O O . ARG A 1 111 ? 9.328 -8.611 -9.265 1.00 89.00 111 ARG A O 1
ATOM 834 N N . TYR A 1 112 ? 10.101 -7.610 -7.408 1.00 89.62 112 TYR A N 1
ATOM 835 C CA . TYR A 1 112 ? 9.334 -8.405 -6.450 1.00 89.62 112 TYR A CA 1
ATOM 836 C C . TYR A 1 112 ? 8.024 -7.702 -6.099 1.00 89.62 112 TYR A C 1
ATOM 838 O O . TYR A 1 112 ? 8.019 -6.567 -5.633 1.00 89.62 112 TYR A O 1
ATOM 846 N N . SER A 1 113 ? 6.901 -8.381 -6.336 1.00 89.81 113 SER A N 1
ATOM 847 C CA . SER A 1 113 ? 5.553 -7.848 -6.072 1.00 89.81 113 SER A CA 1
ATOM 848 C C . SER A 1 113 ? 4.600 -8.853 -5.424 1.00 89.81 113 SER A C 1
ATOM 850 O O . SER A 1 113 ? 3.430 -8.542 -5.193 1.00 89.81 113 SER A O 1
ATOM 852 N N . ARG A 1 114 ? 5.079 -10.071 -5.143 1.00 90.88 114 ARG A N 1
ATOM 853 C CA . ARG A 1 114 ? 4.315 -11.086 -4.416 1.00 90.88 114 ARG A CA 1
ATOM 854 C C . ARG A 1 114 ? 4.445 -10.785 -2.932 1.00 90.88 114 ARG A C 1
ATOM 856 O O . ARG A 1 114 ? 5.540 -10.852 -2.386 1.00 90.88 114 ARG A O 1
ATOM 863 N N . VAL A 1 115 ? 3.324 -10.446 -2.316 1.00 91.38 115 VAL A N 1
ATOM 864 C CA . VAL A 1 115 ? 3.242 -10.074 -0.904 1.00 91.38 115 VAL A CA 1
ATOM 865 C C . VAL A 1 115 ? 2.207 -10.959 -0.240 1.00 91.38 115 VAL A C 1
ATOM 867 O O . VAL A 1 115 ? 1.214 -11.304 -0.880 1.00 91.38 115 VAL A O 1
ATOM 870 N N . ASN A 1 116 ? 2.422 -11.306 1.016 1.00 90.88 116 ASN A N 1
ATOM 871 C CA . ASN A 1 116 ? 1.466 -11.960 1.890 1.00 90.88 116 ASN A CA 1
ATOM 872 C C . ASN A 1 116 ? 1.437 -11.197 3.225 1.00 90.88 116 ASN A C 1
ATOM 874 O O . ASN A 1 116 ? 2.484 -10.731 3.670 1.00 90.88 116 ASN A O 1
ATOM 878 N N . VAL A 1 117 ? 0.237 -10.991 3.772 1.00 85.19 117 VAL A N 1
ATOM 879 C CA . VAL A 1 117 ? -0.048 -10.147 4.950 1.00 85.19 117 VAL A CA 1
ATOM 880 C C . VAL A 1 117 ? -0.764 -10.981 6.001 1.00 85.19 117 VAL A C 1
ATOM 882 O O . VAL A 1 117 ? -1.551 -11.851 5.562 1.00 85.19 117 VAL A O 1
#

Solvent-accessible surface area (backbone atoms only — not comparable to full-atom values): 7294 Å² total; per-residue (Å²): 137,82,82,89,76,82,91,74,88,76,89,81,77,89,83,86,79,76,88,72,77,88,69,85,72,76,72,86,73,71,78,77,67,66,68,75,37,78,51,63,68,58,44,37,54,50,48,32,52,52,52,31,51,56,39,38,75,75,74,40,86,54,76,53,50,62,46,77,54,98,77,31,32,40,40,43,69,70,64,89,85,35,56,75,58,44,33,46,77,94,35,51,46,41,57,49,50,30,52,50,50,25,48,51,30,49,78,63,30,32,72,57,39,51,53,44,99

Nearest PDB structures (foldseek):
  3gku-assembly2_C-2  TM=8.498E-01  e=1.369E-03  [Clostridium] symbiosum ATCC 14940
  8cp3-assembly1_A  TM=5.304E-01  e=3.475E-01  Methanococcus maripaludis S2
  7ykm-assembly1_A  TM=4.796E-01  e=7.593E-01  Deinococcus radiodurans
  6pbz-assembly1_D  TM=5.054E-01  e=1.052E+00  Escherichia coli K-12
  7a2d-assembly1_A  TM=3.740E-01  e=1.890E+00  Escherichia coli K-12